Protein AF-A0A6J1R9R7-F1 (afdb_monomer_lite)

Foldseek 3Di:
DVLVVVVVLQCVQCVQVVCCVVPNDPDRDDRDGSDDDDPVDDCVVCVVVVSVVCSVVVVVVVVVVVCVVVVLVVLVVVLVVLVVVLVVLVVVLVVVVVVCVVVVDDDPVVVSVVSVVVSVVSNVVSVVSVVVSCVVCVVVVVVVVVVVVVVVVVVVVVVVVVVVVVD

Organism: NCBI:txid300111

InterPro domains:
  IPR004117 Olfactory receptor, insect [PF02949] (2-161)

Structure (mmCIF, N/CA/C/O backbone):
data_AF-A0A6J1R9R7-F1
#
_entry.id   AF-A0A6J1R9R7-F1
#
loop_
_atom_site.group_PDB
_atom_site.id
_atom_site.type_symbol
_atom_site.label_atom_id
_atom_site.label_alt_id
_atom_site.label_comp_id
_atom_site.label_asym_id
_atom_site.label_entity_id
_atom_site.label_seq_id
_atom_site.pdbx_PDB_ins_code
_atom_site.Cartn_x
_atom_site.Cartn_y
_atom_site.Cartn_z
_atom_site.occupancy
_atom_site.B_iso_or_equiv
_atom_site.auth_seq_id
_atom_site.auth_comp_id
_atom_site.auth_asym_id
_atom_site.auth_atom_id
_atom_site.pdbx_PDB_model_num
ATOM 1 N N . PHE A 1 1 ? -9.435 -13.149 1.067 1.00 84.25 1 PHE A N 1
ATOM 2 C CA . PHE A 1 1 ? -8.935 -13.558 2.398 1.00 84.25 1 PHE A CA 1
ATOM 3 C C . PHE A 1 1 ? -8.993 -12.410 3.405 1.00 84.25 1 PHE A C 1
ATOM 5 O O . PHE A 1 1 ? -9.759 -12.513 4.351 1.00 84.25 1 PHE A O 1
ATOM 12 N N . ILE A 1 2 ? -8.285 -11.298 3.172 1.00 87.38 2 ILE A N 1
ATOM 13 C CA . ILE A 1 2 ? -8.190 -10.157 4.106 1.00 87.38 2 ILE A CA 1
ATOM 14 C C . ILE A 1 2 ? -9.563 -9.603 4.539 1.00 87.38 2 ILE A C 1
ATOM 16 O O . ILE A 1 2 ? -9.821 -9.485 5.733 1.00 87.38 2 ILE A O 1
ATOM 20 N N . TYR A 1 3 ? -10.484 -9.366 3.595 1.00 87.81 3 TYR A N 1
ATOM 21 C CA . TYR A 1 3 ? -11.851 -8.924 3.919 1.00 87.81 3 TYR A CA 1
ATOM 22 C C . TYR A 1 3 ? -12.614 -9.910 4.810 1.00 87.81 3 TYR A C 1
ATOM 24 O O . TYR A 1 3 ? -13.296 -9.497 5.740 1.00 87.81 3 TYR A O 1
ATOM 32 N N . MET A 1 4 ? -12.468 -11.216 4.567 1.00 87.81 4 MET A N 1
ATOM 33 C CA . MET A 1 4 ? -13.151 -12.244 5.360 1.00 87.81 4 MET A CA 1
ATOM 34 C C . MET A 1 4 ? -12.641 -12.248 6.801 1.00 87.81 4 MET A C 1
ATOM 36 O O . MET A 1 4 ? -13.441 -12.295 7.728 1.00 87.81 4 MET A O 1
ATOM 40 N N . VAL A 1 5 ? -11.322 -12.136 6.996 1.00 88.38 5 VAL A N 1
ATOM 41 C CA . VAL A 1 5 ? -10.713 -12.043 8.332 1.00 88.38 5 VAL A CA 1
ATOM 42 C C . VAL A 1 5 ? -11.201 -10.794 9.066 1.00 88.38 5 VAL A C 1
ATOM 44 O O . VAL A 1 5 ? -11.587 -10.890 10.227 1.00 88.38 5 VAL A O 1
ATOM 47 N N . ALA A 1 6 ? -11.247 -9.643 8.388 1.00 86.88 6 ALA A N 1
ATOM 48 C CA . ALA A 1 6 ? -11.723 -8.393 8.976 1.00 86.88 6 ALA A CA 1
ATOM 49 C C . ALA A 1 6 ? -13.204 -8.464 9.387 1.00 86.88 6 ALA A C 1
ATOM 51 O O . ALA A 1 6 ? -13.559 -8.029 10.480 1.00 86.88 6 ALA A O 1
ATOM 52 N N . ILE A 1 7 ? -14.060 -9.060 8.549 1.00 87.75 7 ILE A N 1
ATOM 53 C CA . ILE A 1 7 ? -15.487 -9.241 8.851 1.00 87.75 7 ILE A CA 1
ATOM 54 C C . ILE A 1 7 ? -15.678 -10.207 10.023 1.00 87.75 7 ILE A C 1
ATOM 56 O O . ILE A 1 7 ? -16.451 -9.908 10.928 1.00 87.75 7 ILE A O 1
ATOM 60 N N . ILE A 1 8 ? -14.961 -11.336 10.046 1.00 89.12 8 ILE A N 1
ATOM 61 C CA . ILE A 1 8 ? -15.020 -12.295 11.160 1.00 89.12 8 ILE A CA 1
ATOM 62 C C . ILE A 1 8 ? -14.555 -11.630 12.459 1.00 89.12 8 ILE A C 1
ATOM 64 O O . ILE A 1 8 ? -15.203 -11.783 13.492 1.00 89.12 8 ILE A O 1
ATOM 68 N N . PHE A 1 9 ? -13.466 -10.859 12.408 1.00 86.75 9 PHE A N 1
ATOM 69 C CA . PHE A 1 9 ? -12.977 -10.105 13.556 1.00 86.75 9 PHE A CA 1
ATOM 70 C C . PHE A 1 9 ? -14.017 -9.094 14.048 1.00 86.75 9 PHE A C 1
ATOM 72 O O . PHE A 1 9 ? -14.337 -9.083 15.233 1.00 86.75 9 PHE A O 1
ATOM 79 N N . ALA A 1 10 ? -14.613 -8.304 13.153 1.00 87.31 10 ALA A N 1
ATOM 80 C CA . ALA A 1 10 ? -15.671 -7.370 13.521 1.00 87.31 10 ALA A CA 1
ATOM 81 C C . ALA A 1 10 ? -16.888 -8.094 14.125 1.00 87.31 10 ALA A C 1
ATOM 83 O O . ALA A 1 10 ? -17.420 -7.653 15.141 1.00 87.31 10 ALA A O 1
ATOM 84 N N . ALA A 1 11 ? -17.279 -9.246 13.572 1.00 88.50 11 ALA A N 1
ATOM 85 C CA . ALA A 1 11 ? -18.399 -10.048 14.060 1.00 88.50 11 ALA A CA 1
ATOM 86 C C . ALA A 1 11 ? -18.214 -10.554 15.502 1.00 88.50 11 ALA A C 1
ATOM 88 O O . ALA A 1 11 ? -19.208 -10.850 16.165 1.00 88.50 11 ALA A O 1
ATOM 89 N N . THR A 1 12 ? -16.986 -10.593 16.039 1.00 87.25 12 THR A N 1
ATOM 90 C CA . THR A 1 12 ? -16.762 -10.908 17.464 1.00 87.25 12 THR A CA 1
ATOM 91 C C . THR A 1 12 ? -17.476 -9.933 18.406 1.00 87.25 12 THR A C 1
ATOM 93 O O . THR A 1 12 ? -17.893 -10.340 19.489 1.00 87.25 12 THR A O 1
ATOM 96 N N . ALA A 1 13 ? -17.732 -8.694 17.968 1.00 87.81 13 ALA A N 1
ATOM 97 C CA . ALA A 1 13 ? -18.505 -7.709 18.727 1.00 87.81 13 ALA A CA 1
ATOM 98 C C . ALA A 1 13 ? -19.976 -8.119 18.942 1.00 87.81 13 ALA A C 1
ATOM 100 O O . ALA A 1 13 ? -20.625 -7.633 19.864 1.00 87.81 13 ALA A O 1
ATOM 101 N N . LEU A 1 14 ? -20.513 -9.034 18.122 1.00 88.31 14 LEU A N 1
ATOM 102 C CA . LEU A 1 14 ? -21.878 -9.557 18.258 1.00 88.31 14 LEU A CA 1
ATOM 103 C C . LEU A 1 14 ? -21.984 -10.684 19.293 1.00 88.31 14 LEU A C 1
ATOM 105 O O . LEU A 1 14 ? -23.083 -10.979 19.763 1.00 88.31 14 LEU A O 1
ATOM 109 N N . VAL A 1 15 ? -20.864 -11.309 19.671 1.00 87.69 15 VAL A N 1
ATOM 110 C CA . VAL A 1 15 ? -20.845 -12.472 20.573 1.00 87.69 15 VAL A CA 1
ATOM 111 C C . VAL A 1 15 ? -21.527 -12.182 21.919 1.00 87.69 15 VAL A C 1
ATOM 113 O O . VAL A 1 15 ? -22.372 -12.988 22.312 1.00 87.69 15 VAL A O 1
ATOM 116 N N . PRO A 1 16 ? -21.267 -11.054 22.618 1.00 85.19 16 PRO A N 1
ATOM 117 C CA . PRO A 1 16 ? -21.943 -10.752 23.881 1.00 85.19 16 PRO A CA 1
ATOM 118 C C . PRO A 1 16 ? -23.467 -10.635 23.727 1.00 85.19 16 PRO A C 1
ATOM 120 O O . PRO A 1 16 ? -24.201 -11.215 24.520 1.00 85.19 16 PRO A O 1
ATOM 123 N N . ARG A 1 17 ? -23.945 -9.972 22.662 1.00 83.62 17 ARG A N 1
ATOM 124 C CA . ARG A 1 17 ? -25.380 -9.777 22.383 1.00 83.62 17 ARG A CA 1
ATOM 125 C C . ARG A 1 17 ? -26.104 -11.079 22.049 1.00 83.62 17 ARG A C 1
ATOM 127 O O . ARG A 1 17 ? -27.220 -11.286 22.511 1.00 83.62 17 ARG A O 1
ATOM 134 N N . ILE A 1 18 ? -25.477 -11.961 21.270 1.00 85.94 18 ILE A N 1
ATOM 135 C CA . ILE A 1 18 ? -26.039 -13.286 20.967 1.00 85.94 18 ILE A CA 1
ATOM 136 C C . ILE A 1 18 ? -26.145 -14.110 22.254 1.00 85.94 18 ILE A C 1
ATOM 138 O O . ILE A 1 18 ? -27.162 -14.759 22.499 1.00 85.94 18 ILE A O 1
ATOM 142 N N . LEU A 1 19 ? -25.115 -14.059 23.101 1.00 85.25 19 LEU A N 1
ATOM 143 C CA . LEU A 1 19 ? -25.105 -14.788 24.363 1.00 85.25 19 LEU A CA 1
ATOM 144 C C . LEU A 1 19 ? -26.129 -14.253 25.368 1.00 85.25 19 LEU A C 1
ATOM 146 O O . LEU A 1 19 ? -26.673 -15.060 26.108 1.00 85.25 19 LEU A O 1
ATOM 150 N N . ASP A 1 20 ? -26.441 -12.958 25.373 1.00 85.19 20 ASP A N 1
ATOM 151 C CA . ASP A 1 20 ? -27.506 -12.411 26.226 1.00 85.19 20 ASP A CA 1
ATOM 152 C C . ASP A 1 20 ? -28.904 -12.926 25.839 1.00 85.19 20 ASP A C 1
ATOM 154 O O . ASP A 1 20 ? -29.767 -13.050 26.703 1.00 85.19 20 ASP A O 1
ATOM 158 N N . VAL A 1 21 ? -29.128 -13.276 24.567 1.00 83.75 21 VAL A N 1
ATOM 159 C CA . VAL A 1 21 ? -30.398 -13.859 24.095 1.00 83.75 21 VAL A CA 1
ATOM 160 C C . VAL A 1 21 ? -30.458 -15.368 24.349 1.00 83.75 21 VAL A C 1
ATOM 162 O O . VAL A 1 21 ? -31.484 -15.882 24.785 1.00 83.75 21 VAL A O 1
ATOM 165 N N . VAL A 1 22 ? -29.370 -16.090 24.062 1.00 89.75 22 VAL A N 1
ATOM 166 C CA . VAL A 1 22 ? -29.332 -17.563 24.138 1.00 89.75 22 VAL A CA 1
ATOM 167 C C . VAL A 1 22 ? -29.081 -18.064 25.566 1.00 89.75 22 VAL A C 1
ATOM 169 O O . VAL A 1 22 ? -29.620 -19.096 25.959 1.00 89.75 22 VAL A O 1
ATOM 172 N N . PHE A 1 23 ? -28.260 -17.355 26.344 1.00 86.75 23 PHE A N 1
ATOM 173 C CA . PHE A 1 23 ? -27.885 -17.711 27.714 1.00 86.75 23 PHE A CA 1
ATOM 174 C C . PHE A 1 23 ? -27.809 -16.455 28.607 1.00 86.75 23 PHE A C 1
ATOM 176 O O . PHE A 1 23 ? -26.707 -15.970 28.919 1.00 86.75 23 PHE A O 1
ATOM 183 N N . PRO A 1 24 ? -28.977 -15.904 28.995 1.00 82.44 24 PRO A N 1
ATOM 184 C CA . PRO A 1 24 ? -29.057 -14.662 29.752 1.00 82.44 24 PRO A CA 1
ATOM 185 C C . PRO A 1 24 ? -28.433 -14.815 31.142 1.00 82.44 24 PRO A C 1
ATOM 187 O O . PRO A 1 24 ? -28.659 -15.798 31.849 1.00 82.44 24 PRO A O 1
ATOM 190 N N . LEU A 1 25 ? -27.652 -13.815 31.542 1.00 81.62 25 LEU A N 1
ATOM 191 C CA . LEU A 1 25 ? -27.113 -13.681 32.894 1.00 81.62 25 LEU A CA 1
ATOM 192 C C . LEU A 1 25 ? -27.996 -12.724 33.708 1.00 81.62 25 LEU A C 1
ATOM 194 O O . LEU A 1 25 ? -28.692 -11.881 33.150 1.00 81.62 25 LEU A O 1
ATOM 198 N N . ASN A 1 26 ? -27.938 -12.821 35.041 1.00 79.62 26 ASN A N 1
ATOM 199 C CA . ASN A 1 26 ? -28.674 -11.913 35.937 1.00 79.62 26 ASN A CA 1
ATOM 200 C C . ASN A 1 26 ? -28.168 -10.453 35.852 1.00 79.62 26 ASN A C 1
ATOM 202 O O . ASN A 1 26 ? -28.818 -9.533 36.340 1.00 79.62 26 ASN A O 1
ATOM 206 N N . THR A 1 27 ? -26.996 -10.251 35.241 1.00 76.31 27 THR A N 1
ATOM 207 C CA . THR A 1 27 ? -26.396 -8.957 34.905 1.00 76.31 27 THR A CA 1
ATOM 208 C C . THR A 1 27 ? -26.032 -8.925 33.419 1.00 76.31 27 THR A C 1
ATOM 210 O O . THR A 1 27 ? -25.544 -9.917 32.877 1.00 76.31 27 THR A O 1
ATOM 213 N N . SER A 1 28 ? -26.243 -7.785 32.758 1.00 72.75 28 SER A N 1
ATOM 214 C CA . SER A 1 28 ? -25.922 -7.598 31.336 1.00 72.75 28 SER A CA 1
ATOM 215 C C . SER A 1 28 ? -24.415 -7.713 31.077 1.00 72.75 28 SER A C 1
ATOM 217 O O . SER A 1 28 ? -23.607 -7.202 31.860 1.00 72.75 28 SER A O 1
ATOM 219 N N . ARG A 1 29 ? -24.015 -8.359 29.973 1.00 78.88 29 ARG A N 1
ATOM 220 C CA . ARG A 1 29 ? -22.600 -8.437 29.571 1.00 78.88 29 ARG A CA 1
ATOM 221 C C . ARG A 1 29 ? -22.099 -7.065 29.093 1.00 78.88 29 ARG A C 1
ATOM 223 O O . ARG A 1 29 ? -22.860 -6.334 28.461 1.00 78.88 29 ARG A O 1
ATOM 230 N N . PRO A 1 30 ? -20.825 -6.706 29.343 1.00 74.25 30 PRO A N 1
ATOM 231 C CA . PRO A 1 30 ? -20.270 -5.461 28.824 1.00 74.25 30 PRO A CA 1
ATOM 232 C C . PRO A 1 30 ? -20.197 -5.501 27.293 1.00 74.25 30 PRO A C 1
ATOM 234 O O . PRO A 1 30 ? -19.820 -6.521 26.704 1.00 74.25 30 PRO A O 1
ATOM 237 N N . VAL A 1 31 ? -20.523 -4.379 26.650 1.00 71.38 31 VAL A N 1
ATOM 238 C CA . VAL A 1 31 ? -20.358 -4.223 25.202 1.00 71.38 31 VAL A CA 1
ATOM 239 C C . VAL A 1 31 ? -18.872 -4.215 24.878 1.00 71.38 31 VAL A C 1
ATOM 241 O O . VAL A 1 31 ? -18.102 -3.441 25.440 1.00 71.38 31 VAL A O 1
ATOM 244 N N . MET A 1 32 ? -18.465 -5.091 23.963 1.00 72.69 32 MET A N 1
ATOM 245 C CA . MET A 1 32 ? -17.103 -5.123 23.444 1.00 72.69 32 MET A CA 1
ATOM 246 C C . MET A 1 32 ? -17.135 -4.819 21.954 1.00 72.69 32 MET A C 1
ATOM 248 O O . MET A 1 32 ? -17.494 -5.672 21.146 1.00 72.69 32 MET A O 1
ATOM 252 N N . PHE A 1 33 ? -16.757 -3.598 21.587 1.00 77.44 33 PHE A N 1
ATOM 253 C CA . PHE A 1 33 ? -16.537 -3.244 20.190 1.00 77.44 33 PHE A CA 1
ATOM 254 C C . PHE A 1 33 ? -15.170 -3.738 19.716 1.00 77.44 33 PHE A C 1
ATOM 256 O O . PHE A 1 33 ? -14.196 -3.730 20.468 1.00 77.44 33 PHE A O 1
ATOM 263 N N . ALA A 1 34 ? -15.081 -4.098 18.434 1.00 71.94 34 ALA A N 1
ATOM 264 C CA . ALA A 1 34 ? -13.807 -4.416 17.786 1.00 71.94 34 ALA A CA 1
ATOM 265 C C . ALA A 1 34 ? -12.825 -3.226 17.825 1.00 71.94 34 ALA A C 1
ATOM 267 O O . ALA A 1 34 ? -11.610 -3.415 17.868 1.00 71.94 34 ALA A O 1
ATOM 268 N N . TYR A 1 35 ? -13.364 -2.004 17.847 1.00 69.56 35 TYR A N 1
ATOM 269 C CA . TYR A 1 35 ? -12.628 -0.762 18.028 1.00 69.56 35 TYR A CA 1
ATOM 270 C C . TYR A 1 35 ? -13.327 0.087 19.105 1.00 69.56 35 TYR A C 1
ATOM 272 O O . TYR A 1 35 ? -14.420 0.597 18.842 1.00 69.56 35 TYR A O 1
ATOM 280 N N . PRO A 1 36 ? -12.757 0.209 20.320 1.00 74.19 36 PRO A N 1
ATOM 281 C CA . PRO A 1 36 ? -13.340 1.034 21.370 1.00 74.19 36 PRO A CA 1
ATOM 282 C C . PRO A 1 36 ? -13.153 2.512 21.011 1.00 74.19 36 PRO A C 1
ATOM 284 O O . PRO A 1 36 ? -12.026 3.000 20.928 1.00 74.19 36 PRO A O 1
ATOM 287 N N . ALA A 1 37 ? -14.258 3.219 20.787 1.00 79.56 37 ALA A N 1
ATOM 288 C CA . ALA A 1 37 ? -14.271 4.642 20.478 1.00 79.56 37 ALA A CA 1
ATOM 289 C C . ALA A 1 37 ? -15.447 5.318 21.173 1.00 79.56 37 ALA A C 1
ATOM 291 O O . ALA A 1 37 ? -16.494 4.709 21.360 1.00 79.56 37 ALA A O 1
ATOM 292 N N . TYR A 1 38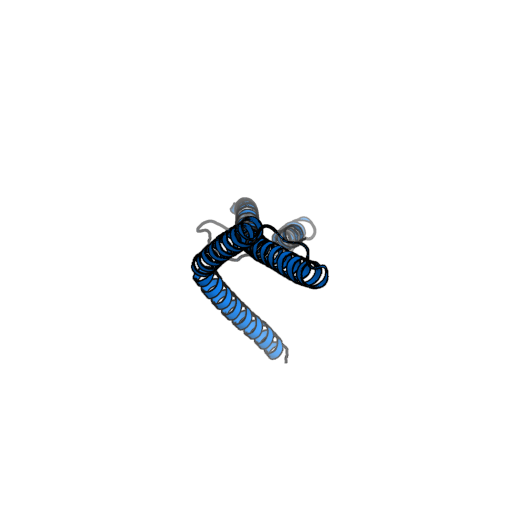 ? -15.264 6.585 21.536 1.00 83.75 38 TYR A N 1
ATOM 293 C CA . TYR A 1 38 ? -16.305 7.374 22.175 1.00 83.75 38 TYR A CA 1
ATOM 294 C C . TYR A 1 38 ? -17.183 8.037 21.109 1.00 83.75 38 TYR A C 1
ATOM 296 O O . TYR A 1 38 ? -16.726 8.933 20.399 1.00 83.75 38 TYR A O 1
ATOM 304 N N . TYR A 1 39 ? -18.434 7.589 20.987 1.00 82.88 39 TYR A N 1
ATOM 305 C CA . TYR A 1 39 ? -19.355 8.027 19.928 1.00 82.88 39 TYR A CA 1
ATOM 306 C C . TYR A 1 39 ? -20.298 9.174 20.335 1.00 82.88 39 TYR A C 1
ATOM 308 O O . TYR A 1 39 ? -21.165 9.541 19.547 1.00 82.88 39 TYR A O 1
ATOM 316 N N . PHE A 1 40 ? -20.150 9.749 21.537 1.00 86.62 40 PHE A N 1
ATOM 317 C CA . PHE A 1 40 ? -21.045 10.789 22.090 1.00 86.62 40 PHE A CA 1
ATOM 318 C C . PHE A 1 40 ? -22.541 10.398 22.123 1.00 86.62 40 PHE A C 1
ATOM 320 O O . PHE A 1 40 ? -23.409 11.258 22.249 1.00 86.62 40 PHE A O 1
ATOM 327 N N . VAL A 1 41 ? -22.841 9.102 22.028 1.00 87.94 41 VAL A N 1
ATOM 328 C CA . VAL A 1 41 ? -24.182 8.506 22.103 1.00 87.94 41 VAL A CA 1
ATOM 329 C C . VAL A 1 41 ? -24.148 7.305 23.043 1.00 87.94 41 VAL A C 1
ATOM 331 O O . VAL A 1 41 ? -23.069 6.784 23.337 1.00 87.94 41 VAL A O 1
ATOM 334 N N . ASP A 1 42 ? -25.315 6.853 23.505 1.00 86.69 42 ASP A N 1
ATOM 335 C CA . ASP A 1 42 ? -25.404 5.624 24.294 1.00 86.69 42 ASP A CA 1
ATOM 336 C C . ASP A 1 42 ? -25.027 4.409 23.426 1.00 86.69 42 ASP A C 1
ATOM 338 O O . ASP A 1 42 ? -25.700 4.057 22.453 1.00 86.69 42 ASP A O 1
ATOM 342 N N . GLU A 1 43 ? -23.915 3.770 23.777 1.00 84.19 43 GLU A N 1
ATOM 343 C CA . GLU A 1 43 ? -23.356 2.633 23.046 1.00 84.19 43 GLU A CA 1
ATOM 344 C C . GLU A 1 43 ? -24.266 1.396 23.063 1.00 84.19 43 GLU A C 1
ATOM 346 O O . GLU A 1 43 ? -24.241 0.597 22.123 1.00 84.19 43 GLU A O 1
ATOM 351 N N . ASN A 1 44 ? -25.082 1.227 24.109 1.00 82.88 44 ASN A N 1
ATOM 352 C CA . ASN A 1 44 ? -26.015 0.111 24.221 1.00 82.88 44 ASN A CA 1
ATOM 353 C C . ASN A 1 44 ? -27.246 0.325 23.345 1.00 82.88 44 ASN A C 1
ATOM 355 O O . ASN A 1 44 ? -27.702 -0.625 22.704 1.00 82.88 44 ASN A O 1
ATOM 359 N N . GLU A 1 45 ? -27.778 1.546 23.317 1.00 88.38 45 GLU A N 1
ATOM 360 C CA . GLU A 1 45 ? -28.954 1.894 22.517 1.00 88.38 45 GLU A CA 1
ATOM 361 C C . GLU A 1 45 ? -28.628 1.889 21.013 1.00 88.38 45 GLU A C 1
ATOM 363 O O . GLU A 1 45 ? -29.348 1.284 20.217 1.00 88.38 45 GLU A O 1
ATOM 368 N N . TYR A 1 46 ? -27.490 2.472 20.622 1.00 88.38 46 TYR A N 1
ATOM 369 C CA . TYR A 1 46 ? -27.096 2.649 19.216 1.00 88.38 46 TYR A CA 1
ATOM 370 C C . TYR A 1 46 ? -26.160 1.559 18.682 1.00 88.38 46 TYR A C 1
ATOM 372 O O . TYR A 1 46 ? -25.599 1.698 17.592 1.00 88.38 46 TYR A O 1
ATOM 380 N N . PHE A 1 47 ? -26.019 0.446 19.404 1.00 87.56 47 PHE A N 1
ATOM 381 C CA . PHE A 1 47 ? -25.066 -0.623 19.100 1.00 87.56 47 PHE A CA 1
ATOM 382 C C . PHE A 1 47 ? -25.059 -1.053 17.621 1.00 87.56 47 PHE A C 1
ATOM 384 O O . PHE A 1 47 ? -24.005 -1.069 16.988 1.00 87.56 47 PHE A O 1
ATOM 391 N N . TYR A 1 48 ? -26.223 -1.375 17.041 1.00 88.31 48 TYR A N 1
ATOM 392 C CA . TYR A 1 48 ? -26.306 -1.856 15.654 1.00 88.31 48 TYR A CA 1
ATOM 393 C C . TYR A 1 48 ? -25.923 -0.783 14.629 1.00 88.31 48 TYR A C 1
ATOM 395 O O . TYR A 1 48 ? -25.288 -1.098 13.624 1.00 88.31 48 TYR A O 1
ATOM 403 N N . TYR A 1 49 ? -26.255 0.483 14.894 1.00 90.62 49 TYR A N 1
ATOM 404 C CA . TYR A 1 49 ? -25.855 1.599 14.038 1.00 90.62 49 TYR A CA 1
ATOM 405 C C . TYR A 1 49 ? -24.340 1.798 14.070 1.00 90.62 49 TYR A C 1
ATOM 407 O O . TYR A 1 49 ? -23.711 1.872 13.014 1.00 90.62 49 TYR A O 1
ATOM 415 N N . ILE A 1 50 ? -23.749 1.806 15.268 1.00 90.00 50 ILE A N 1
ATOM 416 C CA . ILE A 1 50 ? -22.298 1.913 15.463 1.00 90.00 50 ILE A CA 1
ATOM 417 C C . ILE A 1 50 ? -21.583 0.737 14.789 1.00 90.00 50 ILE A C 1
ATOM 419 O O . ILE A 1 50 ? -20.586 0.927 14.089 1.00 90.00 50 ILE A O 1
ATOM 423 N N . PHE A 1 51 ? -22.109 -0.478 14.944 1.00 89.06 51 PHE A N 1
ATOM 424 C CA . PHE A 1 51 ? -21.565 -1.683 14.329 1.00 89.06 51 PHE A CA 1
ATOM 425 C C . PHE A 1 51 ? -21.575 -1.611 12.795 1.00 89.06 51 PHE A C 1
ATOM 427 O O . PHE A 1 51 ? -20.535 -1.805 12.165 1.00 89.06 51 PHE A O 1
ATOM 434 N N . CYS A 1 52 ? -22.713 -1.268 12.185 1.00 90.12 52 CYS A N 1
ATOM 435 C CA . CYS A 1 52 ? -22.826 -1.101 10.734 1.00 90.12 52 CYS A CA 1
ATOM 436 C C . CYS A 1 52 ? -21.906 0.008 10.208 1.00 90.12 52 CYS A C 1
ATOM 438 O O . CYS A 1 52 ? -21.226 -0.180 9.199 1.00 90.12 52 CYS A O 1
ATOM 440 N N . TYR A 1 53 ? -21.838 1.140 10.911 1.00 90.38 53 TYR A N 1
ATOM 441 C CA . TYR A 1 53 ? -20.921 2.230 10.584 1.00 90.38 53 TYR A CA 1
ATOM 442 C C . TYR A 1 53 ? -19.457 1.771 10.630 1.00 90.38 53 TYR A C 1
ATOM 444 O O . TYR A 1 53 ? -18.688 2.034 9.703 1.00 90.38 53 TYR A O 1
ATOM 452 N N . THR A 1 54 ? -19.078 1.019 11.664 1.00 87.62 54 THR A N 1
ATOM 453 C CA . THR A 1 54 ? -17.720 0.477 11.834 1.00 87.62 54 THR A CA 1
ATOM 454 C C . THR A 1 54 ? -17.373 -0.523 10.731 1.00 87.62 54 THR A C 1
ATOM 456 O O . THR A 1 54 ? -16.265 -0.497 10.200 1.00 87.62 54 THR A O 1
ATOM 459 N N . LEU A 1 55 ? -18.318 -1.376 10.325 1.00 90.12 55 LEU A N 1
ATOM 460 C CA . LEU A 1 55 ? -18.129 -2.285 9.194 1.00 90.12 55 LEU A CA 1
ATOM 461 C C . LEU A 1 55 ? -17.911 -1.522 7.887 1.00 90.12 55 LEU A C 1
ATOM 463 O O . LEU A 1 55 ? -16.962 -1.808 7.159 1.00 90.12 55 LEU A O 1
ATOM 467 N N . PHE A 1 56 ? -18.767 -0.545 7.591 1.00 91.31 56 PHE A N 1
ATOM 468 C CA . PHE A 1 56 ? -18.690 0.210 6.343 1.00 91.31 56 PHE A CA 1
ATOM 469 C C . PHE A 1 56 ? -17.390 1.013 6.243 1.00 91.31 56 PHE A C 1
ATOM 471 O O . PHE A 1 56 ? -16.673 0.945 5.240 1.00 91.31 56 PHE A O 1
ATOM 478 N N . THR A 1 57 ? -17.053 1.738 7.310 1.00 90.19 57 THR A N 1
ATOM 479 C CA . THR A 1 57 ? -15.798 2.489 7.393 1.00 90.19 57 THR A CA 1
ATOM 480 C C . THR A 1 57 ? -14.597 1.554 7.345 1.00 90.19 57 THR A C 1
ATOM 482 O O . THR A 1 57 ? -13.665 1.823 6.592 1.00 90.19 57 THR A O 1
ATOM 485 N N . GLY A 1 58 ? -14.623 0.425 8.055 1.00 89.00 58 GLY A N 1
ATOM 486 C CA . GLY A 1 58 ? -13.560 -0.577 8.029 1.00 89.00 58 GLY A CA 1
ATOM 487 C C . GLY A 1 58 ? -13.304 -1.134 6.627 1.00 89.00 58 GLY A C 1
ATOM 488 O O . GLY A 1 58 ? -12.165 -1.134 6.165 1.00 89.00 58 GLY A O 1
ATOM 489 N N . VAL A 1 59 ? -14.357 -1.540 5.909 1.00 91.44 59 VAL A N 1
ATOM 490 C CA . VAL A 1 59 ? -14.246 -2.043 4.528 1.00 91.44 59 VAL A CA 1
ATOM 491 C C . VAL A 1 59 ? -13.724 -0.960 3.584 1.00 91.44 59 VAL A C 1
ATOM 493 O O . VAL A 1 59 ? -12.839 -1.234 2.773 1.00 91.44 59 VAL A O 1
ATOM 496 N N . THR A 1 60 ? -14.221 0.273 3.708 1.00 92.19 60 THR A N 1
ATOM 497 C CA . THR A 1 60 ? -13.794 1.399 2.861 1.00 92.19 60 THR A CA 1
ATOM 498 C C . THR A 1 60 ? -12.317 1.731 3.080 1.00 92.19 60 THR A C 1
ATOM 500 O O . THR A 1 60 ? -11.557 1.808 2.115 1.00 92.19 60 THR A O 1
ATOM 503 N N . ASN A 1 61 ? -11.881 1.846 4.339 1.00 90.81 61 ASN A N 1
ATOM 504 C CA . ASN A 1 61 ? -10.478 2.095 4.679 1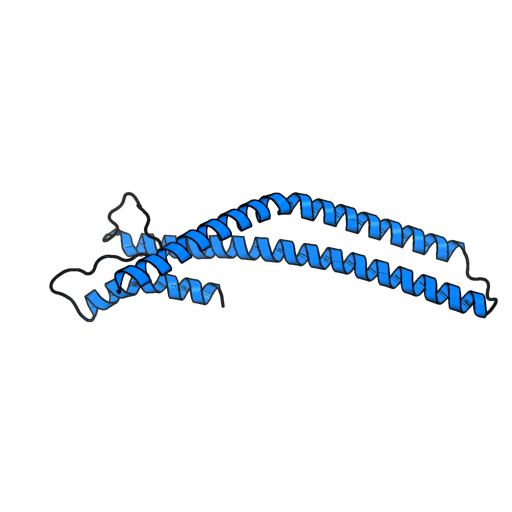.00 90.81 61 ASN A CA 1
ATOM 505 C C . ASN A 1 61 ? -9.575 0.956 4.190 1.00 90.81 61 ASN A C 1
ATOM 507 O O . ASN A 1 61 ? -8.537 1.213 3.583 1.00 90.81 61 ASN A O 1
ATOM 511 N N . MET A 1 62 ? -9.990 -0.301 4.384 1.00 91.06 62 MET A N 1
ATOM 512 C CA . MET A 1 62 ? -9.218 -1.456 3.922 1.00 91.06 62 MET A CA 1
ATOM 513 C C . MET A 1 62 ? -9.072 -1.473 2.399 1.00 91.06 62 MET A C 1
ATOM 515 O O . MET A 1 62 ? -7.993 -1.751 1.882 1.00 91.06 62 MET A O 1
ATOM 519 N N . THR A 1 63 ? -10.144 -1.136 1.681 1.00 94.19 63 THR A N 1
ATOM 520 C CA . THR A 1 63 ? -10.121 -1.040 0.217 1.00 94.19 63 THR A CA 1
ATOM 521 C C . THR A 1 63 ? -9.150 0.042 -0.242 1.00 94.19 63 THR A C 1
ATOM 523 O O . THR A 1 63 ? -8.370 -0.201 -1.158 1.00 94.19 63 THR A O 1
ATOM 526 N N . GLY A 1 64 ? -9.149 1.204 0.419 1.00 93.31 64 GLY A N 1
ATOM 527 C CA . GLY A 1 64 ? -8.217 2.293 0.128 1.00 93.31 64 GLY A CA 1
ATOM 528 C C . GLY A 1 64 ? -6.754 1.890 0.319 1.00 93.31 64 GLY A C 1
ATOM 529 O O . GLY A 1 64 ? -5.941 2.127 -0.570 1.00 93.31 64 GLY A O 1
ATOM 530 N N . LEU A 1 65 ? -6.433 1.218 1.429 1.00 91.19 65 LEU A N 1
ATOM 531 C CA . LEU A 1 65 ? -5.078 0.722 1.701 1.00 91.19 65 LEU A CA 1
ATOM 532 C C . LEU A 1 65 ? -4.627 -0.310 0.660 1.00 91.19 65 LEU A C 1
ATOM 534 O O . LEU A 1 65 ? -3.550 -0.183 0.086 1.00 91.19 65 LEU A O 1
ATOM 538 N N . ILE A 1 66 ? -5.481 -1.291 0.354 1.00 93.81 66 ILE A N 1
ATOM 539 C CA . ILE A 1 66 ? -5.180 -2.310 -0.659 1.00 93.81 66 ILE A CA 1
ATOM 540 C C . ILE A 1 66 ? -4.982 -1.661 -2.034 1.00 93.81 66 ILE A C 1
ATOM 542 O O . ILE A 1 66 ? -4.047 -2.009 -2.750 1.00 93.81 66 ILE A O 1
ATOM 546 N N . ALA A 1 67 ? -5.846 -0.717 -2.414 1.00 95.12 67 ALA A N 1
ATOM 547 C CA . ALA A 1 67 ? -5.734 -0.019 -3.688 1.00 95.12 67 ALA A CA 1
ATOM 548 C C . ALA A 1 67 ? -4.436 0.795 -3.779 1.00 95.12 67 ALA A C 1
ATOM 550 O O . ALA A 1 67 ? -3.781 0.763 -4.820 1.00 95.12 67 ALA A O 1
ATOM 551 N N . HIS A 1 68 ? -4.044 1.480 -2.702 1.00 92.50 68 HIS A N 1
ATOM 552 C CA . HIS A 1 68 ? -2.776 2.205 -2.619 1.00 92.50 68 HIS A CA 1
ATOM 553 C C . HIS A 1 68 ? -1.576 1.269 -2.842 1.00 92.50 68 HIS A C 1
ATOM 555 O O . HIS A 1 68 ? -0.754 1.529 -3.722 1.00 92.50 68 HIS A O 1
ATOM 561 N N . ASP A 1 69 ? -1.520 0.147 -2.120 1.00 92.00 69 ASP A N 1
ATOM 562 C CA . ASP A 1 69 ? -0.407 -0.808 -2.198 1.00 92.00 69 ASP A CA 1
ATOM 563 C C . ASP A 1 69 ? -0.321 -1.490 -3.572 1.00 92.00 69 ASP A C 1
ATOM 565 O O . ASP A 1 69 ? 0.761 -1.605 -4.153 1.00 92.00 69 ASP A O 1
ATOM 569 N N . ILE A 1 70 ? -1.465 -1.899 -4.134 1.00 95.62 70 ILE A N 1
ATOM 570 C CA . ILE A 1 70 ? -1.524 -2.489 -5.478 1.00 95.62 70 ILE A CA 1
ATOM 571 C C . ILE A 1 70 ? -1.086 -1.471 -6.529 1.00 95.62 70 ILE A C 1
ATOM 573 O O . ILE A 1 70 ? -0.338 -1.821 -7.436 1.00 95.62 70 ILE A O 1
ATOM 577 N N . THR A 1 71 ? -1.528 -0.217 -6.416 1.00 94.81 71 THR A N 1
ATOM 578 C CA . THR A 1 71 ? -1.167 0.838 -7.373 1.00 94.81 71 THR A CA 1
ATOM 579 C C . THR A 1 71 ? 0.343 1.043 -7.408 1.00 94.81 71 THR A C 1
ATOM 581 O O . THR A 1 71 ? 0.931 1.065 -8.489 1.00 94.81 71 THR A O 1
ATOM 584 N N . PHE A 1 72 ? 0.981 1.124 -6.238 1.00 94.94 72 PHE A N 1
ATOM 585 C CA . PHE A 1 72 ? 2.435 1.197 -6.153 1.00 94.94 72 PHE A CA 1
ATOM 586 C C . PHE A 1 72 ? 3.103 -0.014 -6.814 1.00 94.94 72 PHE A C 1
ATOM 588 O O . PHE A 1 72 ? 3.957 0.159 -7.682 1.00 94.94 72 PHE A O 1
ATOM 595 N N . PHE A 1 73 ? 2.674 -1.229 -6.457 1.00 96.00 73 PHE A N 1
ATOM 596 C CA . PHE A 1 73 ? 3.253 -2.463 -6.989 1.00 96.00 73 PHE A CA 1
ATOM 597 C C . PHE A 1 73 ? 3.148 -2.544 -8.517 1.00 96.00 73 PHE A C 1
ATOM 599 O O . PHE A 1 73 ? 4.140 -2.813 -9.190 1.00 96.00 73 PHE A O 1
ATOM 606 N N . VAL A 1 74 ? 1.971 -2.241 -9.072 1.00 97.81 74 VAL A N 1
ATOM 607 C CA . VAL A 1 74 ? 1.728 -2.235 -10.521 1.00 97.81 74 VAL A CA 1
ATOM 608 C C . VAL A 1 74 ? 2.621 -1.213 -11.223 1.00 97.81 74 VAL A C 1
ATOM 610 O O . VAL A 1 74 ? 3.177 -1.512 -12.278 1.00 97.81 74 VAL A O 1
ATOM 613 N N . TYR A 1 75 ? 2.798 -0.018 -10.656 1.00 96.94 75 TYR A N 1
ATOM 614 C CA . TYR A 1 75 ? 3.693 0.983 -11.237 1.00 96.94 75 TYR A CA 1
ATOM 615 C C . TYR A 1 75 ? 5.160 0.564 -11.176 1.00 96.94 75 TYR A C 1
ATOM 617 O O . TYR A 1 75 ? 5.871 0.728 -12.167 1.00 96.94 75 TYR A O 1
ATOM 625 N N . THR A 1 76 ? 5.616 -0.020 -10.068 1.00 96.69 76 THR A N 1
ATOM 626 C CA . THR A 1 76 ? 6.972 -0.571 -9.972 1.00 96.69 76 THR A CA 1
ATOM 627 C C . THR A 1 76 ? 7.185 -1.684 -10.995 1.00 96.69 76 THR A C 1
ATOM 629 O O . THR A 1 76 ? 8.164 -1.650 -11.736 1.00 96.69 76 THR A O 1
ATOM 632 N N . GLU A 1 77 ? 6.253 -2.632 -11.102 1.00 97.56 77 GLU A N 1
ATOM 633 C CA . GLU A 1 77 ? 6.326 -3.722 -12.076 1.00 97.56 77 GLU A CA 1
ATOM 634 C C . GLU A 1 77 ? 6.331 -3.193 -13.515 1.00 97.56 77 GLU A C 1
ATOM 636 O O . GLU A 1 77 ? 7.131 -3.643 -14.337 1.00 97.56 77 GLU A O 1
ATOM 641 N N . HIS A 1 78 ? 5.512 -2.181 -13.815 1.00 96.50 78 HIS A N 1
ATOM 642 C CA . HIS A 1 78 ? 5.494 -1.528 -15.120 1.00 96.50 78 HIS A CA 1
ATOM 643 C C . HIS A 1 78 ? 6.866 -0.941 -15.487 1.00 96.50 78 HIS A C 1
ATOM 645 O O . HIS A 1 78 ? 7.365 -1.168 -16.591 1.00 96.50 78 HIS A O 1
ATOM 651 N N . VAL A 1 79 ? 7.510 -0.238 -14.555 1.00 97.12 79 VAL A N 1
ATOM 652 C CA . VAL A 1 79 ? 8.850 0.343 -14.742 1.00 97.12 79 VAL A CA 1
ATOM 653 C C . VAL A 1 79 ? 9.914 -0.730 -14.908 1.00 97.12 79 VAL A C 1
ATOM 655 O O . VAL A 1 79 ? 10.727 -0.656 -15.830 1.00 97.12 79 VAL A O 1
ATOM 658 N N . CYS A 1 80 ? 9.897 -1.752 -14.052 1.00 97.00 80 CYS A N 1
ATOM 659 C CA . CYS A 1 80 ? 10.791 -2.897 -14.170 1.00 97.00 80 CYS A CA 1
ATOM 660 C C . CYS A 1 80 ? 10.622 -3.589 -15.531 1.00 97.00 80 CYS A C 1
ATOM 662 O O . CYS A 1 80 ? 11.614 -3.925 -16.178 1.00 97.00 80 CYS A O 1
ATOM 664 N N . GLY A 1 81 ? 9.384 -3.727 -16.012 1.00 97.12 81 GLY A N 1
ATOM 665 C CA . GLY A 1 81 ? 9.066 -4.249 -17.339 1.00 97.12 81 GLY A CA 1
ATOM 666 C C . GLY A 1 81 ? 9.628 -3.385 -18.471 1.00 97.12 81 GLY A C 1
ATOM 667 O O . GLY A 1 81 ? 10.221 -3.917 -19.411 1.00 97.12 81 GLY A O 1
ATOM 668 N N . LEU A 1 82 ? 9.523 -2.056 -18.374 1.00 96.25 82 LEU A N 1
ATOM 669 C CA . LEU A 1 82 ? 10.143 -1.140 -19.339 1.00 96.25 82 LEU A CA 1
ATOM 670 C C . LEU A 1 82 ? 11.667 -1.307 -19.374 1.00 96.25 82 LEU A C 1
ATOM 672 O O . LEU A 1 82 ? 12.243 -1.407 -20.460 1.00 96.25 82 LEU A O 1
ATOM 676 N N . PHE A 1 83 ? 12.320 -1.397 -18.213 1.00 96.62 83 PHE A N 1
ATOM 677 C CA . PHE A 1 83 ? 13.761 -1.637 -18.147 1.00 96.62 83 PHE A CA 1
ATOM 678 C C . PHE A 1 83 ? 14.156 -2.996 -18.731 1.00 96.62 83 PHE A C 1
ATOM 680 O O . PHE A 1 83 ? 15.121 -3.062 -19.493 1.00 96.62 83 PHE A O 1
ATOM 687 N N . ALA A 1 84 ? 13.387 -4.053 -18.463 1.00 97.25 84 ALA A N 1
ATOM 688 C CA . ALA A 1 84 ? 13.616 -5.373 -19.045 1.00 97.25 84 ALA A CA 1
ATOM 689 C C . ALA A 1 84 ? 13.500 -5.354 -20.579 1.00 97.25 84 ALA A C 1
ATOM 691 O O . ALA A 1 84 ? 14.357 -5.901 -21.274 1.00 97.25 84 ALA A O 1
ATOM 692 N N . ILE A 1 85 ? 12.491 -4.667 -21.128 1.00 95.44 85 ILE A N 1
ATOM 693 C CA . ILE A 1 85 ? 12.312 -4.514 -22.581 1.00 95.44 85 ILE A CA 1
ATOM 694 C C . ILE A 1 85 ? 13.489 -3.760 -23.205 1.00 95.44 85 ILE A C 1
ATOM 696 O O . ILE A 1 85 ? 13.981 -4.156 -24.264 1.00 95.44 85 ILE A O 1
ATOM 700 N N . VAL A 1 86 ? 13.941 -2.670 -22.579 1.00 95.25 86 VAL A N 1
ATOM 701 C CA . VAL A 1 86 ? 15.108 -1.915 -23.058 1.00 95.25 86 VAL A CA 1
ATOM 702 C C . VAL A 1 86 ? 16.364 -2.783 -23.023 1.00 95.25 86 VAL A C 1
ATOM 704 O O . VAL A 1 86 ? 17.087 -2.825 -24.018 1.00 95.25 86 VAL A O 1
ATOM 707 N N . GLY A 1 87 ? 16.602 -3.497 -21.920 1.00 93.88 87 GLY A N 1
ATOM 708 C CA . GLY A 1 87 ? 17.742 -4.400 -21.768 1.00 93.88 87 GLY A CA 1
ATOM 709 C C . GLY A 1 87 ? 17.766 -5.471 -22.855 1.00 93.88 87 GLY A C 1
ATOM 710 O O . GLY A 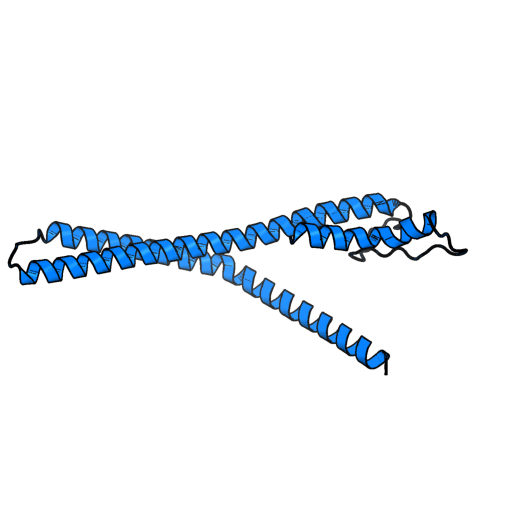1 87 ? 18.756 -5.597 -23.572 1.00 93.88 87 GLY A O 1
ATOM 711 N N . PHE A 1 88 ? 16.635 -6.147 -23.070 1.00 93.62 88 PHE A N 1
ATOM 712 C CA . PHE A 1 88 ? 16.487 -7.154 -24.121 1.00 93.62 88 PHE A CA 1
ATOM 713 C C . PHE A 1 88 ? 16.739 -6.585 -25.525 1.00 93.62 88 PHE A C 1
ATOM 715 O O . PHE A 1 88 ? 17.431 -7.195 -26.342 1.00 93.62 88 PHE A O 1
ATOM 722 N N . ARG A 1 89 ? 16.206 -5.392 -25.829 1.00 90.12 89 ARG A N 1
ATOM 723 C CA . ARG A 1 89 ? 16.446 -4.726 -27.120 1.00 90.12 89 ARG A CA 1
ATOM 724 C C . ARG A 1 89 ? 17.925 -4.424 -27.324 1.00 90.12 89 ARG A C 1
ATOM 726 O O . ARG A 1 89 ? 18.429 -4.654 -28.421 1.00 90.12 89 ARG A O 1
ATOM 733 N N . LEU A 1 90 ? 18.606 -3.924 -26.297 1.00 90.44 90 LEU A N 1
ATOM 734 C CA . LEU A 1 90 ? 20.024 -3.595 -26.374 1.00 90.44 90 LEU A CA 1
ATOM 735 C C . LEU A 1 90 ? 20.880 -4.854 -26.554 1.00 90.44 90 LEU A C 1
ATOM 737 O O . LEU A 1 90 ? 21.714 -4.891 -27.455 1.00 90.44 90 LEU A O 1
ATOM 741 N N . GLU A 1 91 ? 20.628 -5.899 -25.767 1.00 90.69 91 GLU A N 1
ATOM 742 C CA . GLU A 1 91 ? 21.323 -7.186 -25.872 1.00 90.69 91 GLU A CA 1
ATOM 743 C C . GLU A 1 91 ? 21.170 -7.798 -27.271 1.00 90.69 91 GLU A C 1
ATOM 745 O O . GLU A 1 91 ? 22.155 -8.190 -27.899 1.00 90.69 91 GLU A O 1
ATOM 750 N N . HIS A 1 92 ? 19.952 -7.788 -27.821 1.00 88.31 92 HIS A N 1
ATOM 751 C CA . HIS A 1 92 ? 19.685 -8.299 -29.166 1.00 88.31 92 HIS A CA 1
ATOM 752 C C . HIS A 1 92 ? 20.396 -7.497 -30.263 1.00 88.31 92 HIS A C 1
ATOM 754 O O . HIS A 1 92 ? 20.881 -8.068 -31.243 1.00 88.31 92 HIS A O 1
ATOM 760 N N . LEU A 1 93 ? 20.482 -6.169 -30.117 1.00 86.19 93 LEU A N 1
ATOM 761 C CA . LEU A 1 93 ? 21.225 -5.309 -31.046 1.00 86.19 93 LEU A CA 1
ATOM 762 C C . LEU A 1 93 ? 22.728 -5.597 -30.997 1.00 86.19 93 LEU A C 1
ATOM 764 O O . LEU A 1 93 ? 23.359 -5.696 -32.052 1.00 86.19 93 LEU A O 1
ATOM 768 N N . LEU A 1 94 ? 23.287 -5.765 -29.797 1.00 84.50 94 LEU A N 1
ATOM 769 C CA . LEU A 1 94 ? 24.695 -6.110 -29.604 1.00 84.50 94 LEU A CA 1
ATOM 770 C C . LEU A 1 94 ? 25.011 -7.489 -30.196 1.00 84.50 94 LEU A C 1
ATOM 772 O O . LEU A 1 94 ? 25.983 -7.632 -30.936 1.00 84.50 94 LEU A O 1
ATOM 776 N N . HIS A 1 95 ? 24.154 -8.484 -29.955 1.00 84.31 95 HIS A N 1
ATOM 777 C CA . HIS A 1 95 ? 24.333 -9.828 -30.500 1.00 84.31 95 HIS A CA 1
ATOM 778 C C . HIS A 1 95 ? 24.286 -9.841 -32.035 1.00 84.31 95 HIS A C 1
ATOM 780 O O . HIS A 1 95 ? 25.150 -10.439 -32.680 1.00 84.31 95 HIS A O 1
ATOM 786 N N . LYS A 1 96 ? 23.325 -9.124 -32.639 1.00 79.94 96 LYS A N 1
ATOM 787 C CA . LYS A 1 96 ? 23.242 -8.965 -34.100 1.00 79.94 96 LYS A CA 1
ATOM 788 C C . LYS A 1 96 ? 24.474 -8.283 -34.685 1.00 79.94 96 LYS A C 1
ATOM 790 O O . LYS A 1 96 ? 24.978 -8.755 -35.699 1.00 79.94 96 LYS A O 1
ATOM 795 N N . ARG A 1 97 ? 24.974 -7.215 -34.055 1.00 73.31 97 ARG A N 1
ATOM 796 C CA . ARG A 1 97 ? 26.208 -6.541 -34.487 1.00 73.31 97 ARG A CA 1
ATOM 797 C C . ARG A 1 97 ? 27.388 -7.519 -34.497 1.00 73.31 97 ARG A C 1
ATOM 799 O O . ARG A 1 97 ? 28.022 -7.665 -35.536 1.00 73.31 97 ARG A O 1
ATOM 806 N N . CYS A 1 98 ? 27.613 -8.251 -33.403 1.00 72.88 98 CYS A N 1
ATOM 807 C CA . CYS A 1 98 ? 28.693 -9.241 -33.308 1.00 72.88 98 CYS A CA 1
ATOM 808 C C . CYS A 1 98 ? 28.572 -10.371 -34.348 1.00 72.88 98 CYS A C 1
ATOM 810 O O . CYS A 1 98 ? 29.580 -10.846 -34.869 1.00 72.88 98 CYS A O 1
ATOM 812 N N . ALA A 1 99 ? 27.353 -10.833 -34.647 1.00 75.06 99 ALA A N 1
ATOM 813 C CA . ALA A 1 99 ? 27.122 -11.864 -35.659 1.00 75.06 99 ALA A CA 1
ATOM 814 C C . ALA A 1 99 ? 27.389 -11.355 -37.085 1.00 75.06 99 ALA A C 1
ATOM 816 O O . ALA A 1 99 ? 27.879 -12.105 -37.925 1.00 75.06 99 ALA A O 1
ATOM 817 N N . ILE A 1 100 ? 27.078 -10.090 -37.366 1.00 70.38 100 ILE A N 1
ATOM 818 C CA . ILE A 1 100 ? 27.251 -9.488 -38.690 1.00 70.38 100 ILE A CA 1
ATOM 819 C C . ILE A 1 100 ? 28.711 -9.097 -38.950 1.00 70.38 100 ILE A C 1
ATOM 821 O O . ILE A 1 100 ? 29.218 -9.363 -40.038 1.00 70.38 100 ILE A O 1
ATOM 825 N N . GLU A 1 101 ? 29.410 -8.573 -37.940 1.00 66.38 101 GLU A N 1
ATOM 826 C CA . GLU A 1 101 ? 30.849 -8.285 -37.997 1.00 66.38 101 GLU A CA 1
ATOM 827 C C . GLU A 1 101 ? 31.664 -9.544 -38.346 1.00 66.38 101 GLU A C 1
ATOM 829 O O . GLU A 1 101 ? 32.579 -9.492 -39.163 1.00 66.38 101 GLU A O 1
ATOM 834 N N . LYS A 1 102 ? 31.258 -10.711 -37.825 1.00 70.25 102 LYS A N 1
ATOM 835 C CA . LYS A 1 102 ? 31.848 -12.015 -38.178 1.00 70.25 102 LYS A CA 1
ATOM 836 C C . LYS A 1 102 ? 31.554 -12.476 -39.610 1.00 70.25 102 LYS A C 1
ATOM 838 O O . LYS A 1 102 ? 32.321 -13.269 -40.146 1.00 70.25 102 LYS A O 1
ATOM 843 N N . ASN A 1 103 ? 30.460 -12.012 -40.214 1.00 68.75 103 ASN A N 1
ATOM 844 C CA . ASN A 1 103 ? 29.996 -12.445 -41.535 1.00 68.75 103 ASN A CA 1
ATOM 845 C C . ASN A 1 103 ? 30.340 -11.453 -42.668 1.00 68.75 103 ASN A C 1
ATOM 847 O O . ASN A 1 103 ? 29.966 -11.713 -43.808 1.00 68.75 103 ASN A O 1
ATOM 851 N N . MET A 1 104 ? 31.037 -10.339 -42.386 1.00 58.53 104 MET A N 1
ATOM 852 C CA . MET A 1 104 ? 31.377 -9.273 -43.354 1.00 58.53 104 MET A CA 1
ATOM 853 C C . MET A 1 104 ? 30.180 -8.745 -44.176 1.00 58.53 104 MET A C 1
ATOM 855 O O . MET A 1 104 ? 30.324 -8.391 -45.345 1.00 58.53 104 MET A O 1
ATOM 859 N N . ILE A 1 105 ? 28.982 -8.702 -43.587 1.00 61.03 105 ILE A N 1
ATOM 860 C CA . ILE A 1 105 ? 27.794 -8.117 -44.230 1.00 61.03 105 ILE A CA 1
ATOM 861 C C . ILE A 1 105 ? 27.651 -6.678 -43.729 1.00 61.03 105 ILE A C 1
ATOM 863 O O . ILE A 1 105 ? 27.714 -6.435 -42.528 1.00 61.03 105 ILE A O 1
ATOM 867 N N . ASP A 1 106 ? 27.455 -5.715 -44.626 1.00 63.47 106 ASP A N 1
ATOM 868 C CA . ASP A 1 106 ? 27.258 -4.313 -44.248 1.00 63.47 106 ASP A CA 1
ATOM 869 C C . ASP A 1 106 ? 25.866 -4.141 -43.608 1.00 63.47 106 A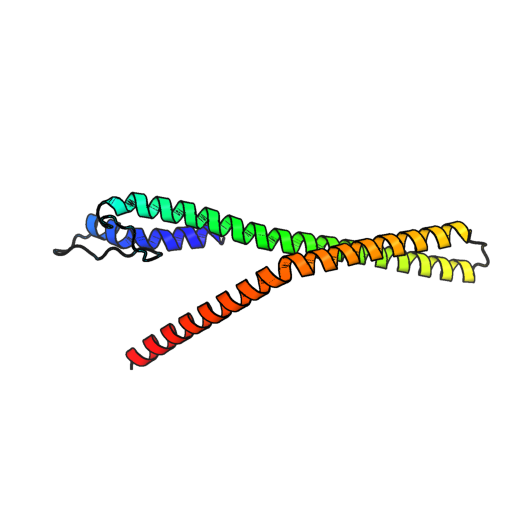SP A C 1
ATOM 871 O O . ASP A 1 106 ? 24.835 -4.209 -44.284 1.00 63.47 106 ASP A O 1
ATOM 875 N N . TYR A 1 107 ? 25.802 -4.012 -42.278 1.00 65.25 107 TYR A N 1
ATOM 876 C CA . TYR A 1 107 ? 24.551 -3.672 -41.597 1.00 65.25 107 TYR A CA 1
ATOM 877 C C . TYR A 1 107 ? 24.338 -2.163 -41.701 1.00 65.25 107 TYR A C 1
ATOM 879 O O . TYR A 1 107 ? 25.231 -1.419 -41.299 1.00 65.25 107 TYR A O 1
ATOM 887 N N . PRO A 1 108 ? 23.163 -1.680 -42.143 1.00 70.00 108 PRO A N 1
ATOM 888 C CA . PRO A 1 108 ? 22.939 -0.251 -42.303 1.00 70.00 108 PRO A CA 1
ATOM 889 C C . PRO A 1 108 ? 23.063 0.459 -40.949 1.00 70.00 108 PRO A C 1
ATOM 891 O O . PRO A 1 108 ? 22.166 0.391 -40.101 1.00 70.00 108 PRO A O 1
ATOM 894 N N . ASP A 1 109 ? 24.179 1.163 -40.761 1.00 74.19 109 ASP A N 1
ATOM 895 C CA . ASP A 1 109 ? 24.573 1.831 -39.514 1.00 74.19 109 ASP A CA 1
ATOM 896 C C . ASP A 1 109 ? 23.496 2.820 -39.025 1.00 74.19 109 ASP A C 1
ATOM 898 O O . ASP A 1 109 ? 23.214 2.942 -37.833 1.00 74.19 109 ASP A O 1
ATOM 902 N N . ALA A 1 110 ? 22.748 3.411 -39.964 1.00 77.31 110 ALA A N 1
ATOM 903 C CA . ALA A 1 110 ? 21.590 4.257 -39.687 1.00 77.31 110 ALA A CA 1
ATOM 904 C C . ALA A 1 110 ? 20.477 3.544 -38.888 1.00 77.31 110 ALA A C 1
ATOM 906 O O . ALA A 1 110 ? 19.864 4.144 -38.002 1.00 77.31 110 ALA A O 1
ATOM 907 N N . VAL A 1 111 ? 20.209 2.260 -39.163 1.00 77.56 111 VAL A N 1
ATOM 908 C CA . VAL A 1 111 ? 19.196 1.468 -38.439 1.00 77.56 111 VAL A CA 1
ATOM 909 C C . VAL A 1 111 ? 19.706 1.099 -37.046 1.00 77.56 111 VAL A C 1
ATOM 911 O O . VAL A 1 111 ? 18.937 1.116 -36.084 1.00 77.56 111 VAL A O 1
ATOM 914 N N . TYR A 1 112 ? 21.003 0.799 -36.920 1.00 80.50 112 TYR A N 1
ATOM 915 C CA . TYR A 1 112 ? 21.640 0.509 -35.633 1.00 80.50 112 TYR A CA 1
ATOM 916 C C . TYR A 1 112 ? 21.580 1.730 -34.712 1.00 80.50 112 TYR A C 1
ATOM 918 O O . TYR A 1 112 ? 21.033 1.655 -33.609 1.00 80.50 112 TYR A O 1
ATOM 926 N N . HIS A 1 113 ? 22.061 2.870 -35.210 1.00 84.31 113 HIS A N 1
ATOM 927 C CA . HIS A 1 113 ? 22.057 4.142 -34.502 1.00 84.31 113 HIS A CA 1
ATOM 928 C C . HIS A 1 113 ? 20.639 4.539 -34.073 1.00 84.31 113 HIS A C 1
ATOM 930 O O . HIS A 1 113 ? 20.402 4.845 -32.905 1.00 84.31 113 HIS A O 1
ATOM 936 N N . LYS A 1 114 ? 19.656 4.445 -34.982 1.00 88.00 114 LYS A N 1
ATOM 937 C CA . LYS A 1 114 ? 18.248 4.738 -34.674 1.00 88.00 114 LYS A CA 1
ATOM 938 C C . LYS A 1 114 ? 17.712 3.883 -33.521 1.00 88.00 114 LYS A C 1
ATOM 940 O O . LYS A 1 114 ? 17.049 4.411 -32.631 1.00 88.00 114 LYS A O 1
ATOM 945 N N . ASN A 1 115 ? 17.995 2.582 -33.514 1.00 85.69 115 ASN A N 1
ATOM 946 C CA . ASN A 1 115 ? 17.502 1.681 -32.471 1.00 85.69 115 ASN A CA 1
ATOM 947 C C . ASN A 1 115 ? 18.153 1.944 -31.104 1.00 85.69 115 ASN A C 1
ATOM 949 O O . ASN A 1 115 ? 17.470 1.845 -30.081 1.00 85.69 115 ASN A O 1
ATOM 953 N N . ILE A 1 116 ? 19.436 2.316 -31.076 1.00 89.38 116 ILE A N 1
ATOM 954 C CA . ILE A 1 116 ? 20.114 2.735 -29.841 1.00 89.38 116 ILE A CA 1
ATOM 955 C C . ILE A 1 116 ? 19.498 4.018 -29.299 1.00 89.38 116 ILE A C 1
ATOM 957 O O . ILE A 1 116 ? 19.141 4.062 -28.125 1.00 89.38 116 ILE A O 1
ATOM 961 N N . VAL A 1 117 ? 19.312 5.032 -30.147 1.00 92.06 117 VAL A N 1
ATOM 962 C CA . VAL A 1 117 ? 18.708 6.308 -29.736 1.00 92.06 117 VAL A CA 1
ATOM 963 C C . VAL A 1 117 ? 17.315 6.086 -29.143 1.00 92.06 117 VAL A C 1
ATOM 965 O O . VAL A 1 117 ? 17.010 6.621 -28.080 1.00 92.06 117 VAL A O 1
ATOM 968 N N . ILE A 1 118 ? 16.489 5.240 -29.770 1.00 91.25 118 ILE A N 1
ATOM 969 C CA . ILE A 1 118 ? 15.166 4.875 -29.238 1.00 91.25 118 ILE A CA 1
ATOM 970 C C . ILE A 1 118 ? 15.289 4.166 -27.882 1.00 91.25 118 ILE A C 1
ATOM 972 O O . ILE A 1 118 ? 14.535 4.471 -26.962 1.00 91.25 118 ILE A O 1
ATOM 976 N N . SER A 1 119 ? 16.238 3.240 -27.736 1.00 92.56 119 SER A N 1
ATOM 977 C CA . SER A 1 119 ? 16.432 2.490 -26.487 1.00 92.56 119 SER A CA 1
ATOM 978 C C . SER A 1 119 ? 16.879 3.400 -25.339 1.00 92.56 119 SER A C 1
ATOM 980 O O . SER A 1 119 ? 16.326 3.309 -24.247 1.00 92.56 119 SER A O 1
ATOM 982 N N . ILE A 1 120 ? 17.807 4.329 -25.599 1.00 94.12 120 ILE A N 1
ATOM 983 C CA . ILE A 1 120 ? 18.246 5.350 -24.634 1.00 94.12 120 ILE A CA 1
ATOM 984 C C . ILE A 1 120 ? 17.079 6.265 -24.254 1.00 94.12 120 ILE A C 1
ATOM 986 O O . ILE A 1 120 ? 16.878 6.551 -23.076 1.00 94.12 120 ILE A O 1
ATOM 990 N N . TYR A 1 121 ? 16.276 6.692 -25.232 1.00 95.06 121 TYR A N 1
ATOM 991 C CA . TYR A 1 121 ? 15.109 7.535 -24.981 1.00 95.06 121 TYR A CA 1
ATOM 992 C C . TYR A 1 121 ? 14.087 6.849 -24.061 1.00 95.06 121 TYR A C 1
ATOM 994 O O . TYR A 1 121 ? 13.645 7.446 -23.079 1.00 95.06 121 TYR A O 1
ATOM 1002 N N . ILE A 1 122 ? 13.740 5.587 -24.339 1.00 94.06 122 ILE A N 1
ATOM 1003 C CA . ILE A 1 122 ? 12.805 4.814 -23.506 1.00 94.06 122 ILE A CA 1
ATOM 1004 C C . ILE A 1 122 ? 13.397 4.575 -22.112 1.00 94.06 122 ILE A C 1
ATOM 1006 O O . ILE A 1 122 ? 12.687 4.740 -21.125 1.00 94.06 122 ILE A O 1
ATOM 1010 N N . HIS A 1 123 ? 14.688 4.241 -22.016 1.00 96.06 123 HIS A N 1
ATOM 1011 C CA . HIS A 1 123 ? 15.377 4.070 -20.734 1.00 96.06 123 HIS A CA 1
ATOM 1012 C C . HIS A 1 123 ? 15.286 5.327 -19.870 1.00 96.06 123 HIS A C 1
ATOM 1014 O O . HIS A 1 123 ? 14.902 5.262 -18.706 1.00 96.06 123 HIS A O 1
ATOM 1020 N N . HIS A 1 124 ? 15.590 6.482 -20.464 1.00 96.62 124 HIS A N 1
ATOM 1021 C CA . HIS A 1 124 ? 15.521 7.763 -19.781 1.00 96.62 124 HIS A CA 1
ATOM 1022 C C . HIS A 1 124 ? 14.096 8.076 -19.310 1.00 96.62 124 HIS A C 1
ATOM 1024 O O . HIS A 1 124 ? 13.904 8.529 -18.186 1.00 96.62 124 HIS A O 1
ATOM 1030 N N . LYS A 1 125 ? 13.080 7.775 -20.129 1.00 96.81 125 LYS A N 1
ATOM 1031 C CA . LYS A 1 125 ? 11.673 7.926 -19.733 1.00 96.81 125 LYS A CA 1
ATOM 1032 C C . LYS A 1 125 ? 11.269 6.997 -18.589 1.00 96.81 125 LYS A C 1
ATOM 1034 O O . LYS A 1 125 ? 10.565 7.441 -17.687 1.00 96.81 125 LYS A O 1
ATOM 1039 N N . ALA A 1 126 ? 11.728 5.748 -18.602 1.00 96.62 126 ALA A N 1
ATOM 1040 C CA . ALA A 1 126 ? 11.490 4.808 -17.511 1.00 96.62 126 ALA A CA 1
ATOM 1041 C C . ALA A 1 126 ? 12.158 5.274 -16.206 1.00 96.62 126 ALA A C 1
ATOM 1043 O O . ALA A 1 126 ? 11.534 5.200 -15.152 1.00 96.62 126 ALA A O 1
ATOM 1044 N N . LEU A 1 127 ? 13.373 5.831 -16.284 1.00 97.69 127 LEU A N 1
ATOM 1045 C CA . LEU A 1 127 ? 14.071 6.407 -15.133 1.00 97.69 127 LEU A CA 1
ATOM 1046 C C . LEU A 1 127 ? 13.327 7.617 -14.555 1.00 97.69 127 LEU A C 1
ATOM 1048 O O . LEU A 1 127 ? 13.070 7.648 -13.358 1.00 97.69 127 LEU A O 1
ATOM 1052 N N . GLN A 1 128 ? 12.894 8.556 -15.402 1.00 97.81 128 GLN A N 1
ATOM 1053 C CA . GLN A 1 128 ? 12.090 9.706 -14.965 1.00 97.81 128 GLN A CA 1
ATOM 1054 C C . GLN A 1 128 ? 10.805 9.273 -14.249 1.00 97.81 128 GLN A C 1
ATOM 1056 O O . GLN A 1 128 ? 10.409 9.869 -13.250 1.00 97.81 128 GLN A O 1
ATOM 1061 N N . PHE A 1 129 ? 10.140 8.230 -14.751 1.00 96.62 129 PHE A N 1
ATOM 1062 C CA . PHE A 1 129 ? 8.953 7.695 -14.094 1.00 96.62 129 PHE A CA 1
ATOM 1063 C C . PHE A 1 129 ? 9.298 7.003 -12.764 1.00 96.62 129 PHE A C 1
ATOM 1065 O O . PHE A 1 129 ? 8.541 7.139 -11.807 1.00 96.62 129 PHE A O 1
ATOM 1072 N N . ALA A 1 130 ? 10.430 6.299 -12.673 1.00 97.56 130 ALA A N 1
ATOM 1073 C CA . ALA A 1 130 ? 10.896 5.686 -11.429 1.00 97.56 130 ALA A CA 1
ATOM 1074 C C . ALA A 1 130 ? 11.168 6.738 -10.340 1.00 97.56 130 ALA A C 1
ATOM 1076 O O . ALA A 1 130 ? 10.685 6.592 -9.223 1.00 97.56 130 ALA A O 1
ATOM 1077 N N . GLU A 1 131 ? 11.861 7.826 -10.685 1.00 97.69 131 GLU A N 1
ATOM 1078 C CA . GLU A 1 131 ? 12.126 8.960 -9.784 1.00 97.69 131 GLU A CA 1
ATOM 1079 C C . GLU A 1 131 ? 10.826 9.654 -9.345 1.00 97.69 131 GLU A C 1
ATOM 1081 O O . GLU A 1 131 ? 10.644 10.030 -8.182 1.00 97.69 131 GLU A O 1
ATOM 1086 N N . PHE A 1 132 ? 9.871 9.797 -10.268 1.00 96.69 132 PHE A N 1
ATOM 1087 C CA . PHE A 1 132 ? 8.544 10.317 -9.947 1.00 96.69 132 PHE A CA 1
ATOM 1088 C C . PHE A 1 132 ? 7.783 9.394 -8.980 1.00 96.69 132 PHE A C 1
ATOM 1090 O O . PHE A 1 132 ? 7.170 9.864 -8.019 1.00 96.69 132 PHE A O 1
ATOM 1097 N N . LEU A 1 133 ? 7.846 8.079 -9.198 1.00 95.81 133 LEU A N 1
ATOM 1098 C CA . LEU A 1 133 ? 7.230 7.091 -8.319 1.00 95.81 133 LEU A CA 1
ATOM 1099 C C . LEU A 1 133 ? 7.869 7.127 -6.925 1.00 95.81 133 LEU A C 1
ATOM 1101 O O . LEU A 1 133 ? 7.164 7.205 -5.922 1.00 95.81 133 LEU A O 1
ATOM 1105 N N . GLU A 1 134 ? 9.198 7.133 -6.861 1.00 95.88 134 GLU A N 1
ATOM 1106 C CA . GLU A 1 134 ? 9.949 7.224 -5.613 1.00 95.88 134 GLU A CA 1
ATOM 1107 C C . GLU A 1 134 ? 9.561 8.484 -4.834 1.00 95.88 134 GLU A C 1
ATOM 1109 O O . GLU A 1 134 ? 9.133 8.387 -3.684 1.00 95.88 134 GLU A O 1
ATOM 1114 N N . SER A 1 135 ? 9.618 9.660 -5.460 1.00 96.44 135 SER A N 1
ATOM 1115 C CA . SER A 1 135 ? 9.275 10.922 -4.792 1.00 96.44 135 SER A CA 1
ATOM 1116 C C . SER A 1 135 ? 7.824 10.970 -4.301 1.00 96.44 135 SER A C 1
ATOM 1118 O O . SER A 1 135 ? 7.565 11.493 -3.217 1.00 96.44 135 SER A O 1
ATOM 1120 N N . THR A 1 136 ? 6.888 10.370 -5.041 1.00 94.88 136 THR A N 1
ATOM 1121 C CA . THR A 1 136 ? 5.469 10.311 -4.658 1.00 94.88 136 THR A CA 1
ATOM 1122 C C . THR A 1 136 ? 5.236 9.412 -3.441 1.00 94.88 136 THR A C 1
ATOM 1124 O O . THR A 1 136 ? 4.484 9.775 -2.536 1.00 94.88 136 THR A O 1
ATOM 1127 N N . PHE A 1 137 ? 5.880 8.242 -3.389 1.00 94.19 137 PHE A N 1
ATOM 1128 C CA . PHE A 1 137 ? 5.599 7.230 -2.365 1.00 94.19 137 PHE A CA 1
ATOM 1129 C C . PHE A 1 137 ? 6.551 7.265 -1.160 1.00 94.19 137 PHE A C 1
ATOM 1131 O O . PHE A 1 137 ? 6.207 6.725 -0.110 1.00 94.19 137 PHE A O 1
ATOM 1138 N N . THR A 1 138 ? 7.702 7.944 -1.247 1.00 95.25 138 THR A N 1
ATOM 1139 C CA . THR A 1 138 ? 8.714 7.989 -0.171 1.00 95.25 138 THR A CA 1
ATOM 1140 C C . THR A 1 138 ? 8.139 8.476 1.156 1.00 95.25 138 THR A C 1
ATOM 1142 O O . THR A 1 138 ? 8.327 7.832 2.188 1.00 95.25 138 THR A O 1
ATOM 1145 N N . ILE A 1 139 ? 7.406 9.595 1.146 1.00 94.56 139 ILE A N 1
ATOM 1146 C CA . ILE A 1 139 ? 6.820 10.152 2.375 1.00 94.56 139 ILE A CA 1
ATOM 1147 C C . ILE A 1 139 ? 5.740 9.211 2.921 1.00 94.56 139 ILE A C 1
ATOM 1149 O O . ILE A 1 139 ? 5.717 8.945 4.122 1.00 94.56 139 ILE A O 1
ATOM 1153 N N . SER A 1 140 ? 4.884 8.674 2.042 1.00 92.56 140 SER A N 1
ATOM 1154 C CA . SER A 1 140 ? 3.827 7.723 2.414 1.00 92.56 140 SER A CA 1
ATOM 1155 C C . SER A 1 140 ? 4.414 6.500 3.128 1.00 92.56 140 SER A C 1
ATOM 1157 O O . SER A 1 140 ? 4.007 6.171 4.242 1.00 92.56 140 SER A O 1
ATOM 1159 N N . PHE A 1 141 ? 5.464 5.896 2.562 1.00 92.88 141 PHE A N 1
ATOM 1160 C CA . PHE A 1 141 ? 6.135 4.753 3.176 1.00 92.88 141 PHE A CA 1
ATOM 1161 C C . PHE A 1 141 ? 6.886 5.101 4.451 1.00 92.88 141 PHE A C 1
ATOM 1163 O O . PHE A 1 141 ? 6.852 4.311 5.391 1.00 92.88 141 PHE A O 1
ATOM 1170 N N . ALA A 1 142 ? 7.522 6.270 4.532 1.00 95.38 142 ALA A N 1
ATOM 1171 C CA . ALA A 1 142 ? 8.173 6.704 5.763 1.00 95.38 142 ALA A CA 1
ATOM 1172 C C . ALA A 1 142 ? 7.163 6.803 6.920 1.00 95.38 142 ALA A C 1
ATOM 1174 O O . ALA A 1 142 ? 7.413 6.290 8.013 1.00 95.38 142 ALA A O 1
ATOM 1175 N N . VAL A 1 143 ? 5.992 7.397 6.662 1.00 95.00 143 VAL A N 1
ATOM 1176 C CA . VAL A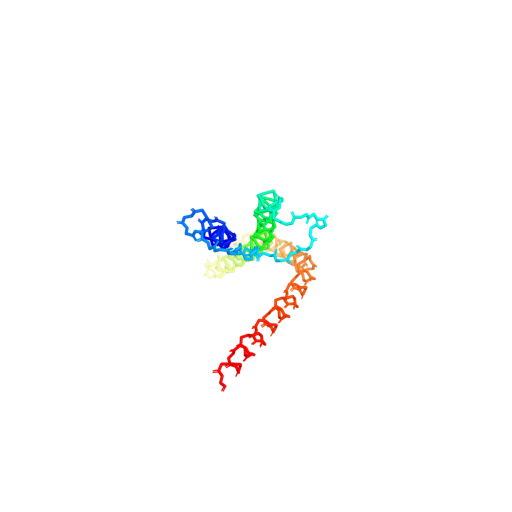 1 143 ? 4.896 7.476 7.637 1.00 95.00 143 VAL A CA 1
ATOM 1177 C C . VAL A 1 143 ? 4.380 6.080 7.985 1.00 95.00 143 VAL A C 1
ATOM 1179 O O . VAL A 1 143 ? 4.277 5.745 9.164 1.00 95.00 143 VAL A O 1
ATOM 1182 N N . GLN A 1 144 ? 4.120 5.235 6.988 1.00 93.19 144 GLN A N 1
ATOM 1183 C CA . GLN A 1 144 ? 3.610 3.880 7.202 1.00 93.19 144 GLN A CA 1
ATOM 1184 C C . GLN A 1 144 ? 4.581 3.014 8.021 1.00 93.19 144 GLN A C 1
ATOM 1186 O O . GLN A 1 144 ? 4.157 2.334 8.956 1.00 93.19 144 GLN A O 1
ATOM 1191 N N . LEU A 1 145 ? 5.885 3.080 7.737 1.00 95.19 145 LEU A N 1
ATOM 1192 C CA . LEU A 1 145 ? 6.926 2.376 8.491 1.00 95.19 145 LEU A CA 1
ATOM 1193 C C . LEU A 1 145 ? 6.991 2.845 9.945 1.00 95.19 145 LEU A C 1
ATOM 1195 O O . LEU A 1 145 ? 7.072 2.014 10.855 1.00 95.19 145 LEU A O 1
ATOM 1199 N N . LEU A 1 146 ? 6.907 4.156 10.183 1.00 97.25 146 LEU A N 1
ATOM 1200 C CA . LEU A 1 146 ? 6.861 4.714 11.533 1.00 97.25 146 LEU A CA 1
ATOM 1201 C C . LEU A 1 146 ? 5.632 4.192 12.294 1.00 97.25 146 LEU A C 1
ATOM 1203 O O . LEU A 1 146 ? 5.763 3.675 13.405 1.00 97.25 146 LEU A O 1
ATOM 1207 N N . THR A 1 147 ? 4.446 4.279 11.686 1.00 94.12 147 THR A N 1
ATOM 1208 C CA . THR A 1 147 ? 3.190 3.827 12.295 1.00 94.12 147 THR A CA 1
ATOM 1209 C C . THR A 1 147 ? 3.227 2.335 12.624 1.00 94.12 147 THR A C 1
ATOM 1211 O O . THR A 1 147 ? 2.871 1.953 13.740 1.00 94.12 147 THR A O 1
ATOM 1214 N N . ILE A 1 148 ? 3.708 1.492 11.704 1.00 95.00 148 ILE A N 1
ATOM 1215 C CA . ILE A 1 148 ? 3.841 0.044 11.929 1.00 95.00 148 ILE A CA 1
ATOM 1216 C C . ILE A 1 148 ? 4.825 -0.235 13.068 1.00 95.00 148 ILE A C 1
ATOM 1218 O O . ILE A 1 148 ? 4.531 -1.041 13.948 1.00 95.00 148 ILE A O 1
ATOM 1222 N N . THR A 1 149 ? 5.961 0.462 13.107 1.00 97.00 149 THR A N 1
ATOM 1223 C CA . THR A 1 149 ? 6.975 0.284 14.157 1.00 97.00 149 THR A CA 1
ATOM 1224 C C . THR A 1 149 ? 6.420 0.627 15.540 1.00 97.00 149 THR A C 1
ATOM 1226 O O . THR A 1 149 ? 6.600 -0.135 16.493 1.00 97.00 149 THR A O 1
ATOM 1229 N N . ILE A 1 150 ? 5.690 1.738 15.656 1.00 97.19 150 ILE A N 1
ATOM 1230 C CA . ILE A 1 150 ? 5.024 2.138 16.902 1.00 97.19 150 ILE A CA 1
ATOM 1231 C C . ILE A 1 150 ? 3.962 1.102 17.299 1.00 97.19 150 ILE A C 1
ATOM 1233 O O . ILE A 1 150 ? 3.943 0.649 18.446 1.00 97.19 150 ILE A O 1
ATOM 1237 N N . ALA A 1 151 ? 3.113 0.676 16.360 1.00 95.19 151 ALA A N 1
ATOM 1238 C CA . ALA A 1 151 ? 2.054 -0.299 16.618 1.00 95.19 151 ALA A CA 1
ATOM 1239 C C . ALA A 1 151 ? 2.608 -1.658 17.081 1.00 95.19 151 ALA A C 1
ATOM 1241 O O . ALA A 1 151 ? 2.105 -2.238 18.050 1.00 95.19 151 ALA A O 1
ATOM 1242 N N . LEU A 1 152 ? 3.672 -2.148 16.437 1.00 95.69 152 LEU A N 1
ATOM 1243 C CA . LEU A 1 152 ? 4.364 -3.377 16.827 1.00 95.69 152 LEU A CA 1
ATOM 1244 C C . LEU A 1 152 ? 5.002 -3.245 18.212 1.00 95.69 152 LEU A C 1
ATOM 1246 O O . LEU A 1 152 ? 4.872 -4.157 19.027 1.00 95.69 152 LEU A O 1
ATOM 1250 N N . SER A 1 153 ? 5.616 -2.099 18.512 1.00 96.88 153 SER A N 1
ATOM 1251 C CA . SER A 1 153 ? 6.230 -1.833 19.818 1.00 96.88 153 SER A CA 1
ATOM 1252 C C . SER A 1 153 ? 5.194 -1.864 20.946 1.00 96.88 153 SER A C 1
ATOM 1254 O O . SER A 1 153 ? 5.380 -2.557 21.946 1.00 96.88 153 SER A O 1
ATOM 1256 N N . ILE A 1 154 ? 4.054 -1.186 20.767 1.00 95.31 154 ILE A N 1
ATOM 1257 C CA . ILE A 1 154 ? 2.948 -1.189 21.741 1.00 95.31 154 ILE A CA 1
ATOM 1258 C C . ILE A 1 154 ? 2.375 -2.601 21.911 1.00 95.31 154 ILE A C 1
ATOM 1260 O O . ILE A 1 154 ? 2.119 -3.041 23.034 1.00 95.31 154 ILE A O 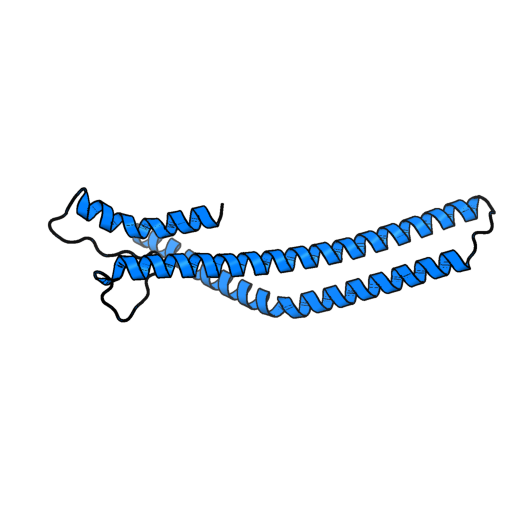1
ATOM 1264 N N . SER A 1 155 ? 2.190 -3.326 20.807 1.00 93.81 155 SER A N 1
ATOM 1265 C CA . SER A 1 155 ? 1.668 -4.696 20.832 1.00 93.81 155 SER A CA 1
ATOM 1266 C C . SER A 1 155 ? 2.602 -5.637 21.596 1.00 93.81 155 SER A C 1
ATOM 1268 O O . SER A 1 155 ? 2.147 -6.405 22.444 1.00 93.81 155 SER A O 1
ATOM 1270 N N . LEU A 1 156 ? 3.913 -5.528 21.368 1.00 94.88 156 LEU A N 1
ATOM 1271 C CA . LEU A 1 156 ? 4.927 -6.317 22.062 1.00 94.88 156 LEU A CA 1
ATOM 1272 C C . LEU A 1 156 ? 4.963 -6.018 23.566 1.00 94.88 156 LEU A C 1
ATOM 1274 O O . LEU A 1 156 ? 5.041 -6.947 24.376 1.00 94.88 156 LEU A O 1
ATOM 1278 N N . LEU A 1 157 ? 4.857 -4.742 23.949 1.00 95.88 157 LEU A N 1
ATOM 1279 C CA . LEU A 1 157 ? 4.775 -4.336 25.353 1.00 95.88 157 LEU A CA 1
ATOM 1280 C C . LEU A 1 157 ? 3.532 -4.918 26.031 1.00 95.88 157 LEU A C 1
ATOM 1282 O O . LEU A 1 157 ? 3.644 -5.481 27.119 1.00 95.88 157 LEU A O 1
ATOM 1286 N N . ARG A 1 158 ? 2.363 -4.863 25.378 1.00 93.69 158 ARG A N 1
ATOM 1287 C CA . ARG A 1 158 ? 1.125 -5.464 25.905 1.00 93.69 158 ARG A CA 1
ATOM 1288 C C . ARG A 1 158 ? 1.262 -6.969 26.113 1.00 93.69 158 ARG A C 1
ATOM 1290 O O . ARG A 1 158 ? 0.891 -7.472 27.170 1.00 93.69 158 ARG A O 1
ATOM 1297 N N . VAL A 1 159 ? 1.818 -7.685 25.135 1.00 94.25 159 VAL A N 1
ATOM 1298 C CA . VAL A 1 159 ? 2.039 -9.138 25.239 1.00 94.25 159 VAL A CA 1
ATOM 1299 C C . VAL A 1 159 ? 3.010 -9.469 26.374 1.00 94.25 159 VAL A C 1
ATOM 1301 O O . VAL A 1 159 ? 2.767 -10.401 27.139 1.00 94.25 159 VAL A O 1
ATOM 1304 N N . SER A 1 160 ? 4.081 -8.689 26.521 1.00 93.69 160 SER A N 1
ATOM 1305 C CA . SER A 1 160 ? 5.072 -8.870 27.588 1.00 93.69 160 SER A CA 1
ATOM 1306 C C . SER A 1 160 ? 4.472 -8.613 28.970 1.00 93.69 160 SER A C 1
ATOM 1308 O O . SER A 1 160 ? 4.652 -9.422 29.876 1.00 93.69 160 SER A O 1
ATOM 1310 N N . TYR A 1 161 ? 3.695 -7.540 29.118 1.00 94.44 161 TYR A N 1
ATOM 1311 C CA . TYR A 1 161 ? 3.008 -7.211 30.365 1.00 94.44 161 TYR A CA 1
ATOM 1312 C C . TYR A 1 161 ? 2.017 -8.305 30.784 1.00 94.44 161 TYR A C 1
ATOM 1314 O O . TYR A 1 161 ? 2.068 -8.774 31.917 1.00 94.44 161 TYR A O 1
ATOM 1322 N N . LEU A 1 162 ? 1.176 -8.780 29.856 1.00 91.81 162 LEU A N 1
ATOM 1323 C CA . LEU A 1 162 ? 0.229 -9.875 30.111 1.00 91.81 162 LEU A CA 1
ATOM 1324 C C . LEU A 1 162 ? 0.921 -11.198 30.457 1.00 91.81 162 LEU A C 1
ATOM 1326 O O . LEU A 1 162 ? 0.342 -12.039 31.143 1.00 91.81 162 LEU A O 1
ATOM 1330 N N . ARG A 1 163 ? 2.141 -11.416 29.951 1.00 88.19 163 ARG A N 1
ATOM 1331 C CA . ARG A 1 163 ? 2.954 -12.573 30.327 1.00 88.19 163 ARG A CA 1
ATOM 1332 C C . ARG A 1 163 ? 3.447 -12.432 31.764 1.00 88.19 163 ARG A C 1
ATOM 1334 O O . ARG A 1 163 ? 3.326 -13.392 32.507 1.00 88.19 163 ARG A O 1
ATOM 1341 N N . ILE A 1 164 ? 3.958 -11.263 32.149 1.00 88.06 164 ILE A N 1
ATOM 1342 C CA . ILE A 1 164 ? 4.467 -11.006 33.505 1.00 88.06 164 ILE A CA 1
ATOM 1343 C C . ILE A 1 164 ? 3.337 -11.063 34.536 1.00 88.06 164 ILE A C 1
ATOM 1345 O O . ILE A 1 164 ? 3.516 -11.692 35.563 1.00 88.06 164 ILE A O 1
ATOM 1349 N N . SER A 1 165 ? 2.157 -10.499 34.253 1.00 81.12 165 SER A N 1
ATOM 1350 C CA . SER A 1 165 ? 1.023 -10.509 35.194 1.00 81.12 165 SER A CA 1
ATOM 1351 C C . SER A 1 165 ? 0.418 -11.897 35.449 1.00 81.12 165 SER A C 1
ATOM 1353 O O . SER A 1 165 ? -0.486 -12.023 36.270 1.00 81.12 165 SER A O 1
ATOM 1355 N N . LYS A 1 166 ? 0.821 -12.917 34.679 1.00 70.44 166 LYS A N 1
ATOM 1356 C CA . LYS A 1 166 ? 0.414 -14.315 34.873 1.00 70.44 166 LYS A CA 1
ATOM 1357 C C . LYS A 1 166 ? 1.381 -15.108 35.765 1.00 70.44 166 LYS A C 1
ATOM 1359 O O . LYS A 1 166 ? 1.046 -16.246 36.089 1.00 70.44 166 LYS A O 1
ATOM 1364 N N . TYR A 1 167 ? 2.536 -14.541 36.122 1.00 59.34 167 TYR A N 1
ATOM 1365 C CA . TYR A 1 167 ? 3.501 -15.092 37.081 1.00 59.34 167 TYR A CA 1
ATOM 1366 C C . TYR A 1 167 ? 3.418 -14.333 38.405 1.00 59.34 167 TYR A C 1
ATOM 1368 O O . TYR A 1 167 ? 3.647 -14.987 39.444 1.00 59.34 167 TYR A O 1
#

Sequence (167 aa):
FIYMVAIIFAATALVPRILDVVFPLNTSRPVMFAYPAYYFVDENEYFYYIFCYTLFTGVTNMTGLIAHDITFFVYTEHVCGLFAIVGFRLEHLLHKRCAIEKNMIDYPDAVYHKNIVISIYIHHKALQFAEFLESTFTISFAVQLLTITIALSISLLRVSYLRISKY

Radius of gyration: 29.25 Å; chains: 1; bounding box: 62×29×81 Å

pLDDT: mean 87.91, std 8.95, range [58.53, 97.81]

Secondary structure (DSSP, 8-state):
-HHHHHHHHHHGGGHHHHHHHHS--SSPPPP--SS----SS-TTTSHHHHHHHHHHHHHHHHHHHHHHHHHHHHHHHHHHHHHHHHHHHHHHHHHHHHHHHHHT----HHHHHHHHHHHHHHHHHHHHHHHHHHHHHHHHHHHHHHHHHHHHHHHHHHHHHHHHTT-